Protein AF-A0ABD0QCQ6-F1 (afdb_monomer_lite)

InterPro domains:
  IPR000644 CBS domain [PF00571] (21-52)
  IPR000644 CBS domain [PS51371] (19-53)
  IPR046342 CBS domain superfamily [G3DSA:3.10.580.10] (1-53)
  IP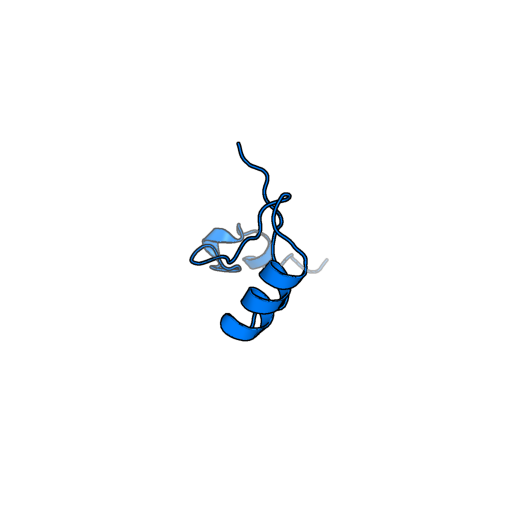R046342 CBS domain superfamily [SSF54631] (7-52)
  IPR050511 AMP-activated protein kinase gamma/SDS23 families [PTHR13780] (2-52)

Structure (mmCIF, N/CA/C/O backbone):
data_AF-A0ABD0QCQ6-F1
#
_entry.id   AF-A0ABD0QCQ6-F1
#
loop_
_atom_site.group_PDB
_atom_site.id
_atom_site.type_symbol
_atom_site.label_atom_id
_atom_site.label_alt_id
_atom_site.label_comp_id
_atom_site.label_asym_id
_atom_site.label_entity_id
_atom_site.label_seq_id
_atom_site.pdbx_PDB_ins_code
_atom_site.Cartn_x
_atom_site.Cartn_y
_atom_site.Cartn_z
_atom_site.occupancy
_atom_site.B_iso_or_equiv
_atom_site.auth_seq_id
_atom_site.auth_comp_id
_atom_site.auth_asym_id
_atom_site.auth_atom_id
_atom_site.pdbx_PDB_model_num
ATOM 1 N N . MET A 1 1 ? 20.600 -27.354 -25.332 1.00 69.62 1 MET A N 1
ATOM 2 C CA . MET A 1 1 ? 20.186 -26.502 -24.193 1.00 69.62 1 MET A CA 1
ATOM 3 C C . MET A 1 1 ? 19.626 -25.203 -24.754 1.00 69.62 1 MET A C 1
ATOM 5 O O . MET A 1 1 ? 20.279 -24.631 -25.617 1.00 69.62 1 MET A O 1
ATOM 9 N N . ILE A 1 2 ? 18.439 -24.758 -24.332 1.00 83.81 2 ILE A N 1
ATOM 10 C CA . ILE A 1 2 ? 17.878 -23.472 -24.785 1.00 83.81 2 ILE A CA 1
ATOM 11 C C . ILE A 1 2 ? 18.553 -22.355 -23.969 1.00 83.81 2 ILE A C 1
ATOM 13 O O . ILE A 1 2 ? 18.517 -22.426 -22.736 1.00 83.81 2 ILE A O 1
ATOM 17 N N . PRO A 1 3 ? 19.201 -21.357 -24.598 1.00 84.31 3 PRO A N 1
ATOM 18 C CA . PRO A 1 3 ? 19.823 -20.261 -23.863 1.00 84.31 3 PRO A CA 1
ATOM 19 C C . PRO A 1 3 ? 18.753 -19.467 -23.109 1.00 84.31 3 PRO A C 1
ATOM 21 O O . PRO A 1 3 ? 17.699 -19.152 -23.664 1.00 84.31 3 PRO A O 1
ATOM 24 N N . LYS A 1 4 ? 19.015 -19.132 -21.837 1.00 83.75 4 LYS A N 1
ATOM 25 C CA . LYS A 1 4 ? 18.096 -18.293 -21.056 1.00 83.75 4 LYS A CA 1
ATOM 26 C C . LYS A 1 4 ? 17.900 -16.953 -21.779 1.00 83.75 4 LYS A C 1
ATOM 28 O O . LYS A 1 4 ? 18.896 -16.295 -22.091 1.00 83.75 4 LYS A O 1
ATOM 33 N N . PRO A 1 5 ? 16.651 -16.523 -22.015 1.00 87.25 5 PRO A N 1
ATOM 34 C CA . PRO A 1 5 ? 16.374 -15.207 -22.566 1.00 87.25 5 PRO A CA 1
ATOM 35 C C . PRO A 1 5 ? 17.057 -14.100 -21.756 1.00 87.25 5 PRO A C 1
ATOM 37 O O . PRO A 1 5 ? 16.984 -14.089 -20.526 1.00 87.25 5 PRO A O 1
ATOM 40 N N . ARG A 1 6 ? 17.683 -13.135 -22.443 1.00 84.81 6 ARG A N 1
ATOM 41 C CA . ARG A 1 6 ? 18.450 -12.044 -21.804 1.00 84.81 6 ARG A CA 1
ATOM 42 C C . ARG A 1 6 ? 17.616 -11.217 -20.820 1.00 84.81 6 ARG A C 1
ATOM 44 O O . ARG A 1 6 ? 18.178 -10.638 -19.902 1.00 84.81 6 ARG A O 1
ATOM 51 N N . PHE A 1 7 ? 16.292 -11.160 -20.981 1.00 86.56 7 PHE A N 1
ATOM 52 C CA . PHE A 1 7 ? 15.419 -10.420 -20.065 1.00 86.56 7 PHE A CA 1
ATOM 53 C C . PHE A 1 7 ? 15.319 -11.063 -18.674 1.00 86.56 7 PHE A C 1
ATOM 55 O O . PHE A 1 7 ? 15.189 -10.339 -17.696 1.00 86.56 7 PHE A O 1
ATOM 62 N N . LEU A 1 8 ? 15.449 -12.392 -18.565 1.00 89.00 8 LEU A N 1
ATOM 63 C CA . LEU A 1 8 ? 15.439 -13.105 -17.278 1.00 89.00 8 LEU A CA 1
ATOM 64 C C . LEU A 1 8 ? 16.738 -12.914 -16.481 1.00 89.00 8 LEU A C 1
ATOM 66 O O . LEU A 1 8 ? 16.837 -13.372 -15.349 1.00 89.00 8 LEU A O 1
ATOM 70 N N . GLN A 1 9 ? 17.749 -12.290 -17.087 1.00 89.62 9 GLN A N 1
ATOM 71 C CA . GLN A 1 9 ? 19.031 -11.971 -16.455 1.00 89.62 9 GLN A CA 1
ATOM 72 C C . GLN A 1 9 ? 19.077 -10.525 -15.934 1.00 89.62 9 GLN A C 1
ATOM 74 O O . GLN A 1 9 ? 20.086 -10.126 -15.360 1.00 89.62 9 GLN A O 1
ATOM 79 N N . LYS A 1 10 ? 18.015 -9.737 -16.150 1.00 91.25 10 LYS A N 1
ATOM 80 C CA . LYS A 1 10 ? 17.904 -8.342 -15.706 1.00 91.25 10 LYS A CA 1
ATOM 81 C C . LYS A 1 10 ? 17.211 -8.251 -14.347 1.00 91.25 10 LYS A C 1
ATOM 83 O O . LYS A 1 10 ? 16.368 -9.088 -14.022 1.00 91.25 10 LYS A O 1
ATOM 88 N N . ARG A 1 11 ? 17.523 -7.214 -13.569 1.00 90.38 11 ARG A N 1
ATOM 89 C CA . ARG A 1 11 ? 16.787 -6.873 -12.340 1.00 90.38 11 ARG A CA 1
ATOM 90 C C . ARG A 1 11 ? 15.401 -6.325 -12.686 1.00 90.38 11 ARG A C 1
ATOM 92 O O . ARG A 1 11 ? 15.223 -5.682 -13.716 1.00 90.38 11 ARG A O 1
ATOM 99 N N . ILE A 1 12 ? 14.423 -6.531 -11.800 1.00 90.69 12 ILE A N 1
ATOM 100 C CA . ILE A 1 12 ? 13.030 -6.073 -11.994 1.00 90.69 12 ILE A CA 1
ATOM 101 C C . ILE A 1 12 ? 12.927 -4.556 -12.237 1.00 90.69 12 ILE A C 1
ATOM 103 O O . ILE A 1 12 ? 12.110 -4.108 -13.043 1.00 90.69 12 ILE A O 1
ATOM 107 N N . GLU A 1 13 ? 13.813 -3.780 -11.608 1.00 85.81 13 GLU A N 1
ATOM 108 C CA . GLU A 1 13 ? 13.924 -2.325 -11.767 1.00 85.81 13 GLU A CA 1
ATOM 109 C C . GLU A 1 13 ? 14.347 -1.921 -13.191 1.00 85.81 13 GLU A C 1
ATOM 111 O O . GLU A 1 13 ? 13.839 -0.945 -13.741 1.00 85.81 13 GLU A O 1
ATOM 116 N N . GLU A 1 14 ? 15.214 -2.713 -13.831 1.00 90.00 14 GLU A N 1
ATOM 117 C CA . GLU A 1 14 ? 15.755 -2.452 -15.172 1.00 90.00 14 GLU A CA 1
ATOM 118 C C . GLU A 1 14 ? 14.714 -2.716 -16.267 1.00 90.00 14 GLU A C 1
ATOM 120 O O . GLU A 1 14 ? 14.844 -2.230 -17.393 1.00 90.00 14 GLU A O 1
ATOM 125 N N . VAL A 1 15 ? 13.681 -3.499 -15.947 1.00 90.75 15 VAL A N 1
ATOM 126 C CA . VAL A 1 15 ? 12.598 -3.876 -16.866 1.00 90.75 15 VAL A CA 1
ATOM 127 C C . VAL A 1 15 ? 11.257 -3.234 -16.512 1.00 90.75 15 VAL A C 1
ATOM 129 O O . VAL A 1 15 ? 10.268 -3.505 -17.188 1.00 90.75 15 VAL A O 1
ATOM 132 N N . LYS A 1 16 ? 11.221 -2.345 -15.507 1.00 87.25 16 LYS A N 1
ATOM 133 C CA . LYS A 1 16 ? 10.016 -1.620 -15.059 1.00 87.25 16 LYS A CA 1
ATOM 134 C C . LYS A 1 16 ? 8.839 -2.552 -14.722 1.00 87.25 16 LYS A C 1
ATOM 136 O O . LYS A 1 16 ? 7.685 -2.211 -14.971 1.00 87.25 16 LYS A O 1
ATOM 141 N N . ILE A 1 17 ? 9.135 -3.730 -14.170 1.00 92.19 17 ILE A N 1
ATOM 142 C CA . ILE A 1 17 ? 8.121 -4.680 -13.701 1.00 92.19 17 ILE A CA 1
ATOM 143 C C . ILE A 1 17 ? 7.856 -4.407 -12.222 1.00 92.19 17 ILE A C 1
ATOM 145 O O . ILE A 1 17 ? 8.774 -4.453 -11.407 1.00 92.19 17 ILE A O 1
ATOM 149 N N . GLY A 1 18 ? 6.591 -4.156 -11.889 1.00 90.81 18 GLY A N 1
ATOM 150 C CA . GLY A 1 18 ? 6.137 -3.850 -10.535 1.00 90.81 18 GLY A CA 1
ATOM 151 C C . GLY A 1 18 ? 5.662 -2.407 -10.373 1.00 90.81 18 GLY A C 1
ATOM 152 O O . GLY A 1 18 ? 5.949 -1.528 -11.187 1.00 90.81 18 GLY A O 1
ATOM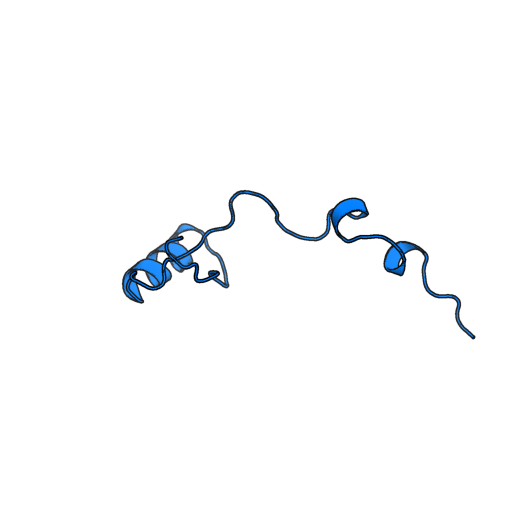 153 N N . THR A 1 19 ? 4.916 -2.171 -9.299 1.00 91.56 19 THR A N 1
ATOM 154 C CA . THR A 1 19 ? 4.464 -0.842 -8.886 1.00 91.56 19 THR A CA 1
ATOM 155 C C . THR A 1 19 ? 5.287 -0.426 -7.674 1.00 91.56 19 TH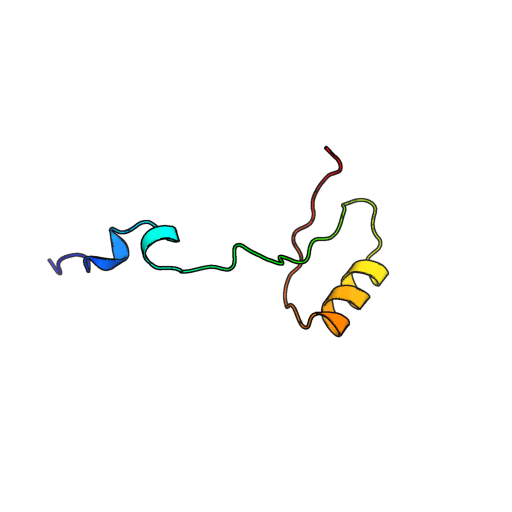R A C 1
ATOM 157 O O . THR A 1 19 ? 5.356 -1.154 -6.692 1.00 91.56 19 THR A O 1
ATOM 160 N N . PHE A 1 20 ? 5.925 0.741 -7.749 1.00 90.19 20 PHE A N 1
ATOM 161 C CA . PHE A 1 20 ? 6.822 1.249 -6.697 1.00 90.19 20 PHE A CA 1
ATOM 162 C C . PHE A 1 20 ? 6.375 2.608 -6.146 1.00 90.19 20 PHE A C 1
ATOM 164 O O . PHE A 1 20 ? 7.089 3.248 -5.381 1.00 90.19 20 PHE A O 1
ATOM 171 N N . LYS A 1 21 ? 5.204 3.090 -6.574 1.00 90.31 21 LYS A N 1
ATOM 172 C CA . LYS A 1 21 ? 4.620 4.367 -6.158 1.00 90.31 21 LYS A CA 1
ATOM 173 C C . LYS A 1 21 ? 3.151 4.161 -5.831 1.00 90.31 21 LYS A C 1
ATOM 175 O O . LYS A 1 21 ? 2.506 3.318 -6.447 1.00 90.31 21 LYS A O 1
ATOM 180 N N . SER A 1 22 ? 2.636 4.955 -4.897 1.00 92.00 22 SER A N 1
ATOM 181 C CA . SER A 1 22 ? 1.211 4.970 -4.536 1.00 92.00 22 SER A CA 1
ATOM 182 C C . SER A 1 22 ? 0.661 3.608 -4.092 1.00 92.00 22 SER A C 1
ATOM 184 O O . SER A 1 22 ? -0.514 3.314 -4.309 1.00 92.00 22 SER A O 1
ATOM 186 N N . ILE A 1 23 ? 1.501 2.778 -3.468 1.00 94.69 23 ILE A N 1
ATOM 187 C CA . ILE A 1 23 ? 1.067 1.510 -2.879 1.00 94.69 23 ILE A CA 1
ATOM 188 C C . ILE A 1 23 ? 0.137 1.824 -1.711 1.00 94.69 23 ILE A C 1
ATOM 190 O O . ILE A 1 23 ? 0.505 2.556 -0.796 1.00 94.69 23 ILE A O 1
ATOM 194 N N . ALA A 1 24 ? -1.087 1.310 -1.780 1.00 95.94 24 ALA A N 1
ATOM 195 C CA . ALA A 1 24 ? -2.013 1.359 -0.662 1.00 95.94 24 ALA A CA 1
ATOM 196 C C . ALA A 1 24 ? -1.587 0.313 0.369 1.00 95.94 24 ALA A C 1
ATOM 198 O O . ALA A 1 24 ? -1.340 -0.830 -0.004 1.00 95.94 24 ALA A O 1
ATOM 199 N N . THR A 1 25 ? -1.500 0.706 1.633 1.00 96.12 25 THR A N 1
ATOM 200 C CA . THR A 1 25 ? -1.107 -0.150 2.757 1.00 96.12 25 THR A CA 1
ATOM 201 C C . THR A 1 25 ? -2.117 0.003 3.883 1.00 96.12 25 THR A C 1
ATOM 203 O O . THR A 1 25 ? -2.837 1.000 3.923 1.00 96.12 25 THR A O 1
ATOM 206 N N . VAL A 1 26 ? -2.129 -0.960 4.796 1.00 96.44 26 VAL A N 1
ATOM 207 C CA . VAL A 1 26 ? -2.917 -0.933 6.032 1.00 96.44 26 VAL A CA 1
ATOM 208 C C . VAL A 1 26 ? -1.985 -1.205 7.214 1.00 96.44 26 VAL A C 1
ATOM 210 O O . VAL A 1 26 ? -0.990 -1.918 7.058 1.00 96.44 26 VAL A O 1
ATOM 213 N N . LYS A 1 27 ? -2.253 -0.628 8.379 1.00 96.12 27 LYS A N 1
ATOM 214 C CA . LYS A 1 27 ? -1.510 -0.908 9.612 1.00 96.12 27 LYS A CA 1
ATOM 215 C C . LYS A 1 27 ? -2.062 -2.145 10.313 1.00 96.12 27 LYS A C 1
ATOM 217 O O . LYS A 1 27 ? -3.245 -2.446 10.211 1.00 96.12 27 LYS A O 1
ATOM 222 N N . GLU A 1 28 ? -1.227 -2.819 11.101 1.00 94.75 28 GLU A N 1
ATOM 223 C CA . GLU A 1 28 ? -1.660 -3.956 11.938 1.00 94.75 28 GLU A CA 1
ATOM 224 C C . GLU A 1 28 ? -2.769 -3.598 12.945 1.00 94.75 28 GLU A C 1
ATOM 226 O O . GLU A 1 28 ? -3.531 -4.466 13.364 1.00 94.75 28 GLU A O 1
ATOM 231 N N . THR A 1 29 ? -2.863 -2.325 13.334 1.00 94.81 29 THR A N 1
ATOM 232 C CA . THR A 1 29 ? -3.860 -1.806 14.280 1.00 94.81 29 THR A CA 1
ATOM 233 C C . THR A 1 29 ? -5.179 -1.396 13.623 1.00 94.81 29 THR A C 1
ATOM 235 O O . THR A 1 29 ? -6.160 -1.171 14.333 1.00 94.81 29 THR A O 1
ATOM 238 N N . GLU A 1 30 ? -5.217 -1.285 12.292 1.00 95.69 30 GLU A N 1
ATOM 239 C CA . GLU A 1 30 ? -6.423 -0.917 11.550 1.00 95.69 30 GLU A CA 1
ATOM 240 C C . GLU A 1 30 ? -7.385 -2.102 11.433 1.00 95.69 30 GLU A C 1
ATOM 242 O O . GLU A 1 30 ? -7.008 -3.276 11.469 1.00 95.69 30 GLU A O 1
ATOM 247 N N . THR A 1 31 ? -8.673 -1.794 11.310 1.00 97.38 31 THR A N 1
ATOM 248 C CA . THR A 1 31 ? -9.708 -2.822 11.284 1.00 97.38 31 THR A CA 1
ATOM 249 C C . THR A 1 31 ? -9.880 -3.415 9.886 1.00 97.38 31 THR A C 1
ATOM 251 O O . THR A 1 31 ? -9.518 -2.831 8.863 1.00 97.38 31 THR A O 1
ATOM 254 N N . VAL A 1 32 ? -10.540 -4.574 9.815 1.00 97.31 32 VAL A N 1
ATOM 255 C CA . VAL A 1 32 ? -10.940 -5.176 8.530 1.00 97.31 32 VAL A CA 1
ATOM 256 C C . VAL A 1 32 ? -11.868 -4.248 7.734 1.00 97.31 32 VAL A C 1
ATOM 258 O O . VAL A 1 32 ? -11.840 -4.257 6.504 1.00 97.31 32 VAL A O 1
ATOM 261 N N . TYR A 1 33 ? -12.672 -3.429 8.416 1.00 97.81 33 TYR A N 1
ATOM 262 C CA . TYR A 1 33 ? -13.540 -2.446 7.770 1.00 97.81 33 TYR A CA 1
ATOM 263 C C . TYR A 1 33 ? -12.732 -1.357 7.046 1.00 97.81 33 TYR A C 1
ATOM 265 O O . TYR A 1 33 ? -13.061 -1.000 5.911 1.00 97.81 33 TYR A O 1
ATOM 273 N N . ASP A 1 34 ? -11.644 -0.883 7.656 1.00 96.81 34 ASP A N 1
ATOM 274 C CA . ASP A 1 34 ? -10.758 0.118 7.051 1.00 96.81 34 ASP A CA 1
ATOM 275 C C . ASP A 1 34 ? -10.094 -0.450 5.787 1.00 96.81 34 ASP A C 1
ATOM 277 O O . ASP A 1 34 ? -10.144 0.159 4.716 1.00 96.81 34 ASP A O 1
ATOM 281 N N . ALA A 1 35 ? -9.586 -1.686 5.861 1.00 97.12 35 ALA A N 1
ATOM 282 C CA . ALA A 1 35 ? -9.032 -2.391 4.705 1.00 97.12 35 ALA A CA 1
ATOM 283 C C . ALA A 1 35 ? -10.063 -2.576 3.572 1.00 97.12 35 ALA A C 1
ATOM 285 O O . ALA A 1 35 ? -9.747 -2.370 2.397 1.00 97.12 35 ALA A O 1
ATOM 286 N N . LEU A 1 36 ? -11.309 -2.936 3.910 1.00 97.62 36 LEU A N 1
ATOM 287 C CA . LEU A 1 36 ? -12.385 -3.103 2.929 1.00 97.62 36 LEU A CA 1
ATOM 288 C C . LEU A 1 36 ? -12.734 -1.786 2.230 1.00 97.62 36 LEU A C 1
ATOM 290 O O . LEU A 1 36 ? -12.939 -1.771 1.015 1.00 97.62 36 LEU A O 1
ATOM 294 N N . SER A 1 37 ? -12.749 -0.684 2.978 1.00 97.62 37 SER A N 1
ATOM 295 C CA . SER A 1 37 ? -12.978 0.651 2.422 1.00 97.62 37 SER A CA 1
ATOM 296 C C . SER A 1 37 ? -11.909 0.989 1.378 1.00 97.62 37 SER A C 1
ATOM 298 O O . SER A 1 37 ? -12.237 1.363 0.251 1.00 97.62 37 SER A O 1
ATOM 300 N N . ILE A 1 38 ? -10.632 0.716 1.678 1.00 96.81 38 ILE A N 1
ATOM 301 C C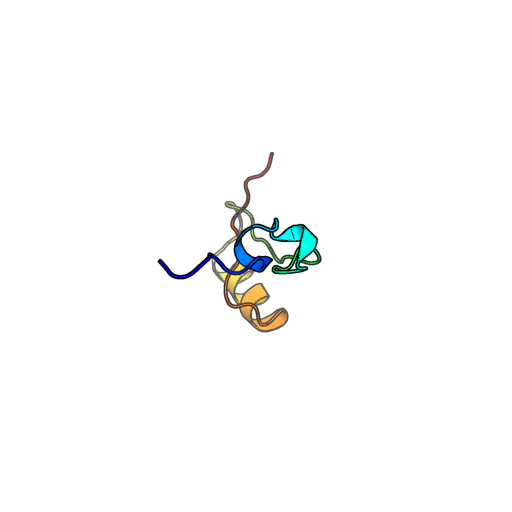A . ILE A 1 38 ? -9.526 0.921 0.731 1.00 96.81 38 ILE A CA 1
ATOM 302 C C . ILE A 1 38 ? -9.670 0.026 -0.512 1.00 96.81 38 ILE A C 1
ATOM 304 O O . ILE A 1 38 ? -9.425 0.495 -1.629 1.00 96.81 38 ILE A O 1
ATOM 308 N N . PHE A 1 39 ? -10.074 -1.241 -0.356 1.00 97.50 39 PHE A N 1
ATOM 309 C CA . PHE A 1 39 ? -10.297 -2.141 -1.494 1.00 97.50 39 PHE A CA 1
ATOM 310 C C . PHE A 1 39 ? -11.326 -1.586 -2.480 1.00 97.50 39 PHE A C 1
ATOM 312 O O . PHE A 1 39 ? -11.098 -1.624 -3.691 1.00 97.50 39 PHE A O 1
ATOM 319 N N . VAL A 1 40 ? -12.429 -1.035 -1.974 1.00 97.19 40 VAL A N 1
ATOM 320 C CA . VAL A 1 40 ? -13.499 -0.470 -2.805 1.00 97.19 40 VAL A CA 1
ATOM 321 C C . VAL A 1 40 ? -13.067 0.852 -3.442 1.00 97.19 40 VAL A C 1
ATOM 323 O O . VAL A 1 40 ? -13.232 1.033 -4.651 1.00 97.19 40 VAL A O 1
ATOM 326 N N . GLU A 1 41 ? -12.481 1.759 -2.660 1.00 96.62 41 GLU A N 1
ATOM 327 C CA . GLU A 1 41 ? -12.101 3.098 -3.123 1.00 96.62 41 GLU A CA 1
ATOM 328 C C . GLU A 1 41 ? -10.953 3.066 -4.133 1.00 96.62 41 GLU A C 1
ATOM 330 O O . GLU A 1 41 ? -11.028 3.688 -5.195 1.00 96.62 41 GLU A O 1
ATOM 335 N N . ARG A 1 42 ? -9.882 2.323 -3.824 1.00 95.81 42 ARG A N 1
ATOM 336 C CA . ARG A 1 42 ? -8.678 2.260 -4.666 1.00 95.81 42 ARG A CA 1
ATOM 337 C C . ARG A 1 42 ? -8.717 1.142 -5.702 1.00 95.81 42 ARG A C 1
ATOM 339 O O . ARG A 1 42 ? -7.838 1.105 -6.560 1.00 95.81 42 ARG A O 1
ATOM 346 N N . ARG A 1 43 ? -9.720 0.254 -5.647 1.00 96.38 43 ARG A N 1
ATOM 347 C CA . ARG A 1 43 ? -9.892 -0.898 -6.554 1.00 96.38 43 ARG A CA 1
ATOM 348 C C . ARG A 1 43 ? -8.645 -1.783 -6.636 1.00 96.38 43 ARG A C 1
ATOM 350 O O . ARG A 1 43 ? -8.261 -2.242 -7.712 1.00 96.38 43 ARG A O 1
ATOM 357 N N . VAL A 1 44 ? -7.995 -1.989 -5.495 1.00 96.50 44 VAL A N 1
ATOM 358 C CA . V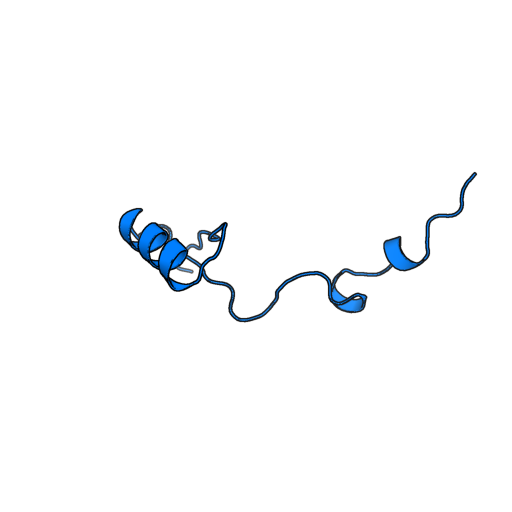AL A 1 44 ? -6.833 -2.879 -5.370 1.00 96.50 44 VAL A CA 1
ATOM 359 C C . VAL A 1 44 ? -7.284 -4.284 -4.975 1.00 96.50 44 VAL A C 1
ATOM 361 O O . VAL A 1 44 ? -8.370 -4.460 -4.438 1.00 96.50 44 VAL A O 1
ATOM 364 N N . SER A 1 45 ? -6.472 -5.301 -5.265 1.00 96.44 45 SER A N 1
ATOM 365 C CA . SER A 1 45 ? -6.796 -6.703 -4.949 1.00 96.44 45 SER A CA 1
ATOM 366 C C . SER A 1 45 ? -6.111 -7.220 -3.684 1.00 96.44 45 SER A C 1
ATOM 368 O O . SER A 1 45 ? -6.514 -8.245 -3.145 1.00 96.44 45 SER A O 1
ATOM 370 N N . ALA A 1 46 ? -5.051 -6.546 -3.234 1.00 96.75 46 ALA A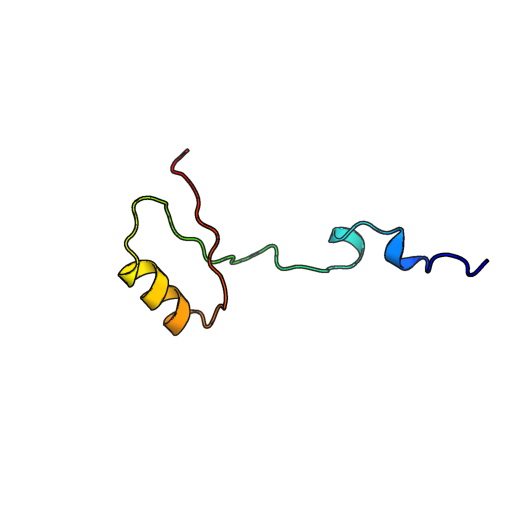 N 1
ATOM 371 C CA . ALA A 1 46 ? -4.313 -6.882 -2.023 1.00 96.75 46 ALA A CA 1
ATOM 372 C C . ALA A 1 46 ? -3.786 -5.607 -1.351 1.00 96.75 46 ALA A C 1
ATOM 374 O O . ALA A 1 46 ? -3.457 -4.635 -2.035 1.00 96.75 46 ALA A O 1
ATOM 375 N N . LEU A 1 47 ? -3.694 -5.638 -0.022 1.00 97.31 47 LEU A N 1
ATOM 376 C CA . LEU A 1 47 ? -3.109 -4.582 0.799 1.00 97.31 47 LEU A CA 1
ATOM 377 C C . LEU A 1 47 ? -1.969 -5.183 1.623 1.00 97.31 47 LEU A C 1
ATOM 379 O O . LEU A 1 47 ? -2.207 -6.133 2.370 1.00 97.31 47 LEU A O 1
ATOM 383 N N . PRO A 1 48 ? -0.736 -4.668 1.501 1.00 96.75 48 PRO A N 1
ATOM 384 C CA . PRO A 1 48 ? 0.325 -4.990 2.437 1.00 96.75 48 PRO A CA 1
ATOM 385 C C . PRO A 1 48 ? -0.028 -4.460 3.829 1.00 96.75 48 PRO A C 1
ATOM 387 O O . PRO A 1 48 ? -0.417 -3.296 3.968 1.00 96.75 48 PRO A O 1
ATOM 390 N N . VAL A 1 49 ? 0.141 -5.314 4.836 1.00 96.69 49 VAL A N 1
ATOM 391 C CA . VAL A 1 49 ? 0.036 -4.939 6.247 1.00 96.69 49 VAL A CA 1
ATOM 392 C C . VAL A 1 49 ? 1.419 -4.504 6.726 1.00 96.69 49 VAL A C 1
ATOM 394 O O . VAL A 1 49 ? 2.390 -5.237 6.531 1.00 96.69 49 VAL A O 1
ATOM 397 N N . VAL A 1 50 ? 1.517 -3.307 7.299 1.00 95.62 50 VAL A N 1
ATOM 398 C CA . VAL A 1 50 ? 2.769 -2.737 7.817 1.00 95.62 50 VAL A CA 1
ATOM 399 C C . VAL A 1 50 ? 2.666 -2.479 9.317 1.00 95.62 50 VAL A C 1
ATOM 401 O O . VAL A 1 50 ? 1.593 -2.157 9.833 1.00 95.62 50 VAL A O 1
ATOM 404 N N . ASN A 1 51 ? 3.786 -2.611 10.020 1.00 92.75 51 ASN A N 1
ATOM 405 C CA . ASN A 1 51 ? 3.885 -2.251 11.427 1.00 92.75 51 ASN A CA 1
ATOM 406 C C . ASN A 1 51 ? 4.086 -0.736 11.598 1.00 92.75 51 ASN A C 1
ATOM 408 O O . ASN A 1 51 ? 4.521 -0.034 10.681 1.00 92.75 51 ASN A O 1
ATOM 412 N N . GLU A 1 52 ? 3.757 -0.224 12.784 1.00 72.75 52 GLU A N 1
ATOM 413 C CA . GLU A 1 52 ? 4.293 1.064 13.223 1.00 72.75 52 GLU A CA 1
ATOM 414 C C . GLU A 1 52 ? 5.744 0.830 13.646 1.00 72.75 52 GLU A C 1
ATOM 416 O O . GLU A 1 52 ? 6.035 -0.102 14.395 1.00 72.75 52 GLU A O 1
ATOM 421 N N . GLN A 1 53 ? 6.649 1.606 13.061 1.00 60.47 53 GLN A N 1
ATOM 422 C CA . GLN A 1 53 ? 8.087 1.442 13.227 1.00 60.47 53 GLN A CA 1
ATOM 423 C C . GLN A 1 53 ? 8.570 1.953 14.583 1.00 60.47 53 GLN A C 1
ATOM 425 O O . GLN A 1 53 ? 8.080 3.024 15.010 1.00 60.47 53 GLN A O 1
#

Secondary structure (DSSP, 8-state):
-PPPPGGGGS-GGGGT-S--SS---EETTS-HHHHHHHHHHH--S---EE---

Organism: Cirrhinus mrigala (NCBI:txid683832)

Radius of gyration: 17.02 Å; chains: 1; bounding box: 34×32×39 Å

Foldseek 3Di:
DDDDPPVVVDDCVVVVHDDDPPQAAAEPPDDPVVVVVCCVPVVDDDHHYDYDD

pLDDT: mean 91.71, std 7.33, range [60.47, 97.81]

Sequence (53 aa):
MIPKPRFLQKRIEEVKIGTFKSIATVKETETVYDALSIFVERRVSALPVVNEQ